Protein AF-A0A6N8XIK8-F1 (afdb_monomer)

Sequence (108 aa):
AGTVHRVSAFFPDPWPKKRHHKRRLVNEDFAAAATACLEVGGTLHLATDWDDYAAQMIDVLDAAPDLAGGVTRRAERPVTPFEAKGIAGGRRVVDLAYRRLAPGGGMP

Foldseek 3Di:
DADALEDEDEAFPQQPDPVCNVVGCQALVNLVVCLVNHPAFGKYKYKHLDPVSLVVNQVNNVPDPQKDWFFDPDDPDDCDPVNVVCVVVVGDMTMIMIGGHDPDPPDD

Solvent-accessible surface area (backbone atoms only — not comparable to full-atom values): 6295 Å² total; per-residue (Å²): 120,47,84,37,66,64,47,77,50,72,62,66,71,67,46,89,49,78,95,38,47,91,70,36,72,76,37,62,69,42,49,53,52,52,53,51,40,20,31,72,69,12,36,44,38,37,33,34,67,44,68,77,46,48,54,49,44,49,57,43,45,72,67,34,89,50,41,50,70,44,83,47,76,79,67,100,65,86,85,46,78,67,53,58,54,39,48,76,68,71,50,62,70,49,25,36,40,31,31,27,45,67,76,80,77,74,75,130

Mean predicted aligned error: 6.58 Å

Radius of gyration: 14.78 Å; Cα contacts (8 Å, |Δi|>4): 170; chains: 1; bounding box: 46×22×41 Å

Nearest PDB structures (foldseek):
  3dxy-assembly1_A  TM=8.625E-01  e=8.064E-10  Escherichia coli K-12
  3dxz-assembly1_A  TM=8.623E-01  e=2.159E-09  Escherichia coli K-12
  8cth-assembly1_A  TM=8.565E-01  e=6.532E-07  Homo sapiens
  8eg0-assembly1_A  TM=8.561E-01  e=6.975E-07  Homo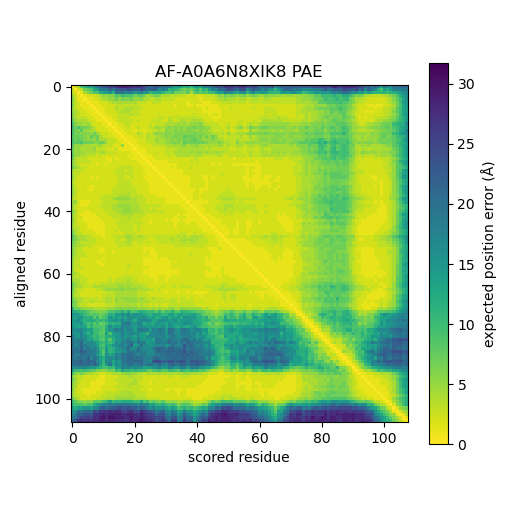 sapiens
  8d9l-assembly1_A  TM=8.457E-01  e=6.943E-06  Homo sapiens

pLDDT: mean 85.77, std 14.69, range [35.44, 97.75]

Secondary structure (DSSP, 8-state):
----SEEEEES-----SGGGGGG-S-SHHHHHHHHHHS-TT-EEEEEES-HHHHHHHHHHHHT-TTEEEEE-S--S-PPPHHHHHHHHTTPPPEEEEEEEPPP-----

Structure (mmCIF, N/CA/C/O backbone):
data_AF-A0A6N8XIK8-F1
#
_entry.id   AF-A0A6N8XIK8-F1
#
loop_
_atom_site.group_PDB
_atom_site.id
_atom_site.type_symbol
_atom_site.label_atom_id
_atom_site.label_alt_id
_atom_site.label_comp_id
_atom_site.label_asym_id
_atom_site.label_entity_id
_atom_site.label_seq_id
_atom_site.pdbx_PDB_ins_code
_atom_site.Cartn_x
_atom_site.Cartn_y
_atom_site.Cartn_z
_atom_site.occupancy
_atom_site.B_iso_or_equiv
_atom_site.auth_seq_id
_atom_site.auth_comp_id
_atom_site.auth_asym_id
_atom_site.auth_atom_id
_atom_site.pdbx_PDB_model_num
ATOM 1 N N . ALA A 1 1 ? -13.465 11.886 10.451 1.00 51.88 1 ALA A N 1
ATOM 2 C CA . ALA A 1 1 ? -14.069 12.227 9.150 1.00 51.88 1 ALA A CA 1
ATOM 3 C C . ALA A 1 1 ? -13.269 11.535 8.059 1.00 51.88 1 ALA A C 1
ATOM 5 O O . ALA A 1 1 ? -12.049 11.559 8.142 1.00 51.88 1 ALA A O 1
ATOM 6 N N . GLY A 1 2 ? -13.940 10.879 7.114 1.00 66.12 2 GLY A N 1
ATOM 7 C CA . GLY A 1 2 ? -13.340 10.451 5.855 1.00 66.12 2 GLY A CA 1
ATOM 8 C C . GLY A 1 2 ? -13.692 11.470 4.779 1.00 66.12 2 GLY A C 1
ATOM 9 O O . GLY A 1 2 ? -14.849 11.873 4.713 1.00 66.12 2 GLY A O 1
ATOM 10 N N . THR A 1 3 ? -12.707 11.923 4.010 1.00 85.56 3 THR A N 1
ATOM 11 C CA . THR A 1 3 ? -12.866 13.047 3.065 1.00 85.56 3 THR A CA 1
ATOM 12 C C . THR A 1 3 ? -12.509 12.646 1.634 1.00 85.56 3 THR A C 1
ATOM 14 O O . THR A 1 3 ? -12.771 13.397 0.699 1.00 85.56 3 THR A O 1
ATOM 17 N N . VAL A 1 4 ? -11.899 11.472 1.442 1.00 93.06 4 VAL A N 1
ATOM 18 C CA . VAL A 1 4 ? -11.456 10.999 0.128 1.00 93.06 4 VAL A CA 1
ATOM 19 C C . VAL A 1 4 ? -11.975 9.595 -0.152 1.00 93.06 4 VAL A C 1
ATOM 21 O O . VAL A 1 4 ? -11.858 8.717 0.692 1.00 93.06 4 VAL A O 1
ATOM 24 N N . HIS A 1 5 ? -12.469 9.368 -1.371 1.00 93.44 5 HIS A N 1
ATOM 25 C CA . HIS A 1 5 ? -12.906 8.047 -1.843 1.00 93.44 5 HIS A CA 1
ATOM 26 C C . HIS A 1 5 ? -11.738 7.090 -2.119 1.00 93.44 5 HIS A C 1
ATOM 28 O O . HIS A 1 5 ? -11.901 5.868 -2.120 1.00 93.44 5 HIS A O 1
ATOM 34 N N . ARG A 1 6 ? -10.556 7.636 -2.435 1.00 93.56 6 ARG A N 1
ATOM 35 C CA . ARG A 1 6 ? -9.395 6.843 -2.837 1.00 93.56 6 ARG A CA 1
ATOM 36 C C . ARG A 1 6 ? -8.082 7.497 -2.435 1.00 93.56 6 ARG A C 1
ATOM 38 O O . ARG A 1 6 ? -7.873 8.681 -2.682 1.00 93.56 6 ARG A O 1
ATOM 45 N N . VAL A 1 7 ? -7.177 6.680 -1.908 1.00 94.62 7 VAL A N 1
ATOM 46 C CA . VAL A 1 7 ? -5.761 7.000 -1.700 1.00 94.62 7 VAL A CA 1
ATOM 47 C C . VAL A 1 7 ? -4.944 6.085 -2.605 1.00 94.62 7 VAL A C 1
ATOM 49 O O . VAL A 1 7 ? -5.264 4.907 -2.761 1.00 94.62 7 VAL A O 1
ATOM 52 N N . SER A 1 8 ? -3.914 6.611 -3.264 1.00 93.56 8 SER A N 1
ATOM 53 C CA . SER A 1 8 ? -3.059 5.817 -4.151 1.00 93.56 8 SER A CA 1
ATOM 54 C C . SER A 1 8 ? -1.589 6.152 -3.943 1.00 93.56 8 SER A C 1
ATOM 56 O O . SER A 1 8 ? -1.224 7.323 -3.995 1.00 93.56 8 SER A O 1
ATOM 58 N N . ALA A 1 9 ? -0.747 5.137 -3.735 1.00 92.69 9 ALA A N 1
ATOM 59 C CA . ALA A 1 9 ? 0.706 5.295 -3.714 1.00 92.69 9 ALA A CA 1
ATOM 60 C C . ALA A 1 9 ? 1.366 4.250 -4.622 1.00 92.69 9 ALA A C 1
ATOM 62 O O . ALA A 1 9 ? 1.378 3.055 -4.332 1.00 92.69 9 ALA A O 1
ATOM 63 N N . PHE A 1 10 ? 1.912 4.711 -5.744 1.00 91.50 10 PHE A N 1
ATOM 64 C CA . PHE A 1 10 ? 2.521 3.851 -6.754 1.00 91.50 10 PHE A CA 1
ATOM 65 C C . PHE A 1 10 ? 4.031 4.039 -6.772 1.00 91.50 10 PHE A C 1
ATOM 67 O O . PHE A 1 10 ? 4.516 5.165 -6.849 1.00 91.50 10 PHE A O 1
ATOM 74 N N . PHE A 1 11 ? 4.748 2.920 -6.717 1.00 90.12 11 PHE A N 1
ATOM 75 C CA . PHE A 1 11 ? 6.206 2.840 -6.716 1.00 90.12 11 PHE A CA 1
ATOM 76 C C . PHE A 1 11 ? 6.882 3.743 -5.666 1.00 90.12 11 PHE A C 1
ATOM 78 O O . PHE A 1 11 ? 7.809 4.479 -6.010 1.00 90.12 11 PHE A O 1
ATOM 85 N N . PRO A 1 12 ? 6.446 3.715 -4.385 1.00 90.62 12 PRO A N 1
ATOM 86 C CA . PRO A 1 12 ? 7.181 4.407 -3.334 1.00 90.62 12 PRO A CA 1
ATOM 87 C C . PRO A 1 12 ? 8.593 3.824 -3.214 1.00 90.62 12 PRO A C 1
ATOM 89 O O . PRO A 1 12 ? 8.787 2.624 -3.425 1.00 90.62 12 PRO A O 1
ATOM 92 N N . ASP A 1 13 ? 9.564 4.656 -2.829 1.00 89.69 13 ASP A N 1
ATOM 93 C CA . ASP A 1 13 ? 10.962 4.232 -2.712 1.00 89.69 13 ASP A CA 1
ATOM 94 C C . ASP A 1 13 ? 11.093 2.957 -1.851 1.00 89.69 13 ASP A C 1
ATOM 96 O O . ASP A 1 13 ? 10.698 2.957 -0.678 1.00 89.69 13 ASP A O 1
ATOM 100 N N . PRO A 1 14 ? 11.656 1.858 -2.395 1.00 86.44 14 PRO A N 1
ATOM 101 C CA . PRO A 1 14 ? 11.630 0.556 -1.726 1.00 86.44 14 PRO A CA 1
ATOM 102 C C . PRO A 1 14 ? 12.655 0.415 -0.602 1.00 86.44 14 PRO A C 1
ATOM 104 O O . PRO A 1 14 ? 12.548 -0.482 0.240 1.00 86.44 14 PRO A O 1
ATOM 107 N N . TRP A 1 15 ? 13.660 1.298 -0.582 1.00 91.75 15 TRP A N 1
ATOM 108 C CA . TRP A 1 15 ? 14.747 1.296 0.395 1.00 91.75 15 TRP A CA 1
ATOM 109 C C . TRP A 1 15 ? 15.345 -0.107 0.609 1.00 91.75 15 TRP A C 1
ATOM 111 O O . TRP A 1 15 ? 15.242 -0.662 1.699 1.00 91.75 15 TRP A O 1
ATOM 121 N N . PRO A 1 16 ? 16.023 -0.685 -0.398 1.00 86.25 16 PRO A N 1
ATOM 122 C CA . PRO A 1 16 ? 16.376 -2.112 -0.422 1.00 86.25 16 PRO A CA 1
ATOM 123 C C . PRO A 1 16 ? 17.381 -2.543 0.659 1.00 86.25 16 PRO A C 1
ATOM 125 O O . PRO A 1 16 ? 17.574 -3.725 0.921 1.00 86.25 16 PRO A O 1
ATOM 128 N N . LYS A 1 17 ? 18.070 -1.590 1.295 1.00 89.19 17 LYS A N 1
ATOM 129 C CA . LYS A 1 17 ? 19.018 -1.875 2.376 1.00 89.19 17 LYS A 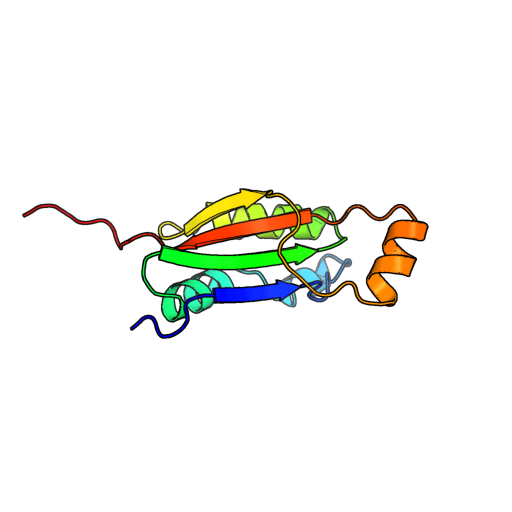CA 1
ATOM 130 C C . LYS A 1 17 ? 18.258 -1.908 3.700 1.00 89.19 17 LYS A C 1
ATOM 132 O O . LYS A 1 17 ? 17.694 -0.884 4.073 1.00 89.19 17 LYS A O 1
ATOM 137 N N . LYS A 1 18 ? 18.374 -3.001 4.470 1.00 86.75 18 LYS A N 1
ATOM 138 C CA . LYS A 1 18 ? 17.716 -3.193 5.787 1.00 86.75 18 LYS A CA 1
ATOM 139 C C . LYS A 1 18 ? 17.754 -1.962 6.701 1.00 86.75 18 LYS A C 1
ATOM 141 O O . LYS A 1 18 ? 16.735 -1.553 7.245 1.00 86.75 18 LYS A O 1
ATOM 146 N N . ARG A 1 19 ? 18.912 -1.300 6.806 1.00 91.44 19 ARG A N 1
ATOM 147 C CA . ARG A 1 19 ? 19.0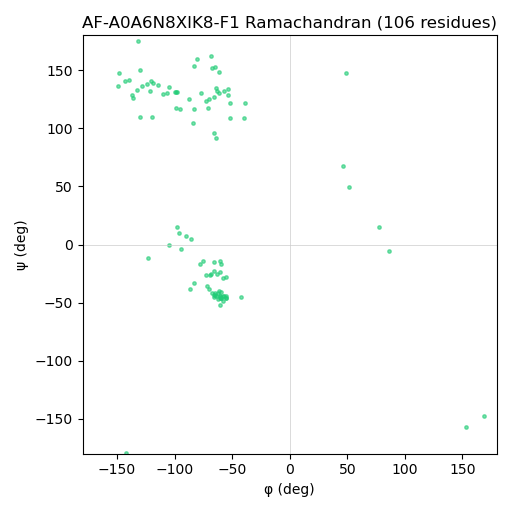90 -0.075 7.615 1.00 91.44 19 ARG A CA 1
ATOM 148 C C . ARG A 1 19 ? 18.192 1.110 7.214 1.00 91.44 19 ARG A C 1
ATOM 150 O O . ARG A 1 19 ? 18.082 2.066 7.970 1.00 91.44 19 ARG A O 1
ATOM 157 N N . HIS A 1 20 ? 17.603 1.088 6.021 1.00 93.12 20 HIS A N 1
ATOM 158 C CA . HIS A 1 20 ? 16.735 2.136 5.491 1.00 93.12 20 HIS A CA 1
ATOM 159 C C . HIS A 1 20 ? 15.251 1.750 5.515 1.00 93.12 20 HIS A C 1
ATOM 161 O O . HIS A 1 20 ? 14.436 2.582 5.139 1.00 93.12 20 HIS A O 1
ATOM 167 N N . HIS A 1 21 ? 14.869 0.552 5.977 1.00 91.00 21 HIS A N 1
ATOM 168 C CA . HIS A 1 21 ? 13.460 0.128 5.972 1.00 91.00 21 HIS A CA 1
ATOM 169 C C . HIS A 1 21 ? 12.553 1.079 6.769 1.00 91.00 21 HIS A C 1
ATOM 171 O O . HIS A 1 21 ? 11.413 1.291 6.382 1.00 91.00 21 HIS A O 1
ATOM 177 N N . LYS A 1 22 ? 13.084 1.756 7.797 1.00 90.31 22 LYS A N 1
ATOM 178 C CA . LYS A 1 22 ? 12.373 2.808 8.552 1.00 90.31 22 LYS A CA 1
ATOM 179 C C . LYS A 1 22 ? 11.945 4.021 7.708 1.00 90.31 22 LYS A C 1
ATOM 181 O O . LYS A 1 22 ? 11.181 4.844 8.187 1.00 90.31 22 LYS A O 1
ATOM 186 N N . ARG A 1 23 ? 12.471 4.168 6.487 1.00 93.94 23 ARG A N 1
ATOM 187 C CA . ARG A 1 23 ? 12.130 5.241 5.536 1.00 93.94 23 ARG A CA 1
ATOM 188 C C . ARG A 1 23 ? 11.038 4.833 4.546 1.00 93.94 23 ARG A C 1
ATOM 190 O O . ARG A 1 23 ? 10.658 5.644 3.705 1.00 93.94 23 ARG A O 1
ATOM 197 N N . ARG A 1 24 ? 10.589 3.574 4.586 1.00 95.75 24 ARG A N 1
ATOM 198 C CA . ARG A 1 24 ? 9.489 3.094 3.748 1.00 95.75 24 ARG A CA 1
ATOM 199 C C . ARG A 1 24 ? 8.222 3.858 4.116 1.00 95.75 24 ARG A C 1
ATOM 201 O O . ARG A 1 24 ? 7.909 3.999 5.293 1.00 95.75 24 ARG A O 1
ATOM 208 N N . LEU A 1 25 ? 7.528 4.339 3.088 1.00 95.94 25 LEU A N 1
ATOM 209 C CA . LEU A 1 25 ? 6.265 5.056 3.226 1.00 95.94 25 LEU A CA 1
ATOM 210 C C . LEU A 1 25 ? 5.207 4.189 3.913 1.00 95.94 25 LEU A C 1
ATOM 212 O O . LEU A 1 25 ? 4.520 4.673 4.800 1.00 95.94 25 LEU A O 1
ATOM 216 N N . VAL A 1 26 ? 5.075 2.924 3.498 1.00 96.50 26 VAL A N 1
ATOM 217 C CA . VAL A 1 26 ? 4.052 2.022 4.037 1.00 96.50 26 VAL A CA 1
ATOM 218 C C . VAL A 1 26 ? 4.558 1.392 5.331 1.00 96.50 26 VAL A C 1
ATOM 220 O O . VAL A 1 26 ? 5.415 0.505 5.320 1.00 96.50 26 VAL A O 1
ATOM 223 N N . ASN A 1 27 ? 4.022 1.888 6.439 1.00 95.75 27 ASN A N 1
ATOM 224 C CA . ASN A 1 27 ? 4.209 1.422 7.807 1.00 95.75 27 ASN A CA 1
ATOM 225 C C . ASN A 1 27 ? 2.873 1.549 8.572 1.00 95.75 27 ASN A C 1
ATOM 227 O O . ASN A 1 27 ? 1.867 1.974 8.001 1.00 95.75 27 ASN A O 1
ATOM 231 N N . GLU A 1 28 ? 2.863 1.174 9.849 1.00 95.81 28 GLU A N 1
ATOM 232 C CA . GLU A 1 28 ? 1.666 1.207 10.702 1.00 95.81 28 GLU A CA 1
ATOM 233 C C . GLU A 1 28 ? 1.040 2.612 10.783 1.00 95.81 28 GLU A C 1
ATOM 235 O O . GLU A 1 28 ? -0.168 2.763 10.590 1.00 95.81 28 GLU A O 1
ATOM 240 N N . ASP A 1 29 ? 1.861 3.654 10.958 1.00 95.75 29 ASP A N 1
ATOM 241 C CA . ASP A 1 29 ? 1.399 5.048 11.015 1.00 95.75 29 ASP A CA 1
ATOM 242 C C . ASP A 1 29 ? 0.734 5.483 9.701 1.00 95.75 29 ASP A C 1
ATOM 244 O O . ASP A 1 29 ? -0.311 6.139 9.701 1.00 95.75 29 ASP A O 1
ATOM 248 N N . PHE A 1 30 ? 1.312 5.095 8.561 1.00 96.31 30 PHE A N 1
ATOM 249 C CA . PHE A 1 30 ? 0.738 5.346 7.244 1.00 96.31 30 PHE A CA 1
ATOM 250 C C . PHE A 1 30 ? -0.588 4.612 7.064 1.00 96.31 30 PHE A C 1
ATOM 252 O O . PHE A 1 30 ? -1.538 5.213 6.566 1.00 96.31 30 PHE A O 1
ATOM 259 N N . ALA A 1 31 ? -0.680 3.343 7.470 1.00 95.75 31 ALA A N 1
ATOM 260 C CA . ALA A 1 31 ? -1.921 2.578 7.379 1.00 95.75 31 ALA A CA 1
ATOM 261 C C . ALA A 1 31 ? -3.035 3.231 8.212 1.00 95.75 31 ALA A C 1
ATOM 263 O O . ALA A 1 31 ? -4.147 3.421 7.711 1.00 95.75 31 ALA A O 1
ATOM 264 N N . ALA A 1 32 ? -2.725 3.667 9.436 1.00 94.88 32 ALA A N 1
ATOM 265 C CA . ALA A 1 32 ? -3.659 4.390 10.295 1.00 94.88 32 ALA A CA 1
ATOM 266 C C . ALA A 1 32 ? -4.090 5.734 9.679 1.00 94.88 32 ALA A C 1
ATOM 268 O O . ALA A 1 32 ? -5.284 6.032 9.607 1.00 94.88 32 ALA A O 1
ATOM 269 N N . ALA A 1 33 ? -3.140 6.526 9.172 1.00 95.12 33 ALA A N 1
ATOM 270 C CA . ALA A 1 33 ? -3.422 7.821 8.553 1.00 95.12 33 ALA A CA 1
ATOM 271 C C . ALA A 1 33 ? -4.240 7.686 7.258 1.00 95.12 33 ALA A C 1
ATOM 273 O O . ALA A 1 33 ? -5.229 8.399 7.068 1.00 95.12 33 ALA A O 1
ATOM 274 N N . ALA A 1 34 ? -3.868 6.750 6.381 1.00 94.94 34 ALA A N 1
ATOM 275 C CA . ALA A 1 34 ? -4.593 6.467 5.148 1.00 94.94 34 ALA A CA 1
ATOM 276 C C . ALA A 1 34 ? -6.030 6.035 5.456 1.00 94.94 34 ALA A C 1
ATOM 278 O O . ALA A 1 34 ? -6.966 6.586 4.880 1.00 94.94 34 ALA A O 1
ATOM 279 N N . THR A 1 35 ? -6.208 5.128 6.420 1.00 93.88 35 THR A N 1
ATOM 280 C CA . THR A 1 35 ? -7.528 4.680 6.882 1.00 93.88 35 THR A CA 1
ATOM 281 C C . THR A 1 35 ? -8.342 5.842 7.438 1.00 93.88 35 THR A C 1
ATOM 283 O O . THR A 1 35 ? -9.496 6.017 7.053 1.00 93.88 35 THR A O 1
ATOM 286 N N . ALA A 1 36 ? -7.760 6.696 8.284 1.00 93.12 36 ALA A N 1
ATOM 287 C CA . ALA A 1 36 ? -8.462 7.838 8.865 1.00 93.12 36 ALA A CA 1
ATOM 288 C C . ALA A 1 36 ? -9.027 8.776 7.785 1.00 93.12 36 ALA A C 1
ATOM 290 O O . ALA A 1 36 ? -10.209 9.132 7.844 1.00 93.12 36 ALA A O 1
ATOM 291 N N . CYS A 1 37 ? -8.229 9.081 6.759 1.00 93.62 37 CYS A N 1
ATOM 292 C CA . CYS A 1 37 ? -8.625 9.913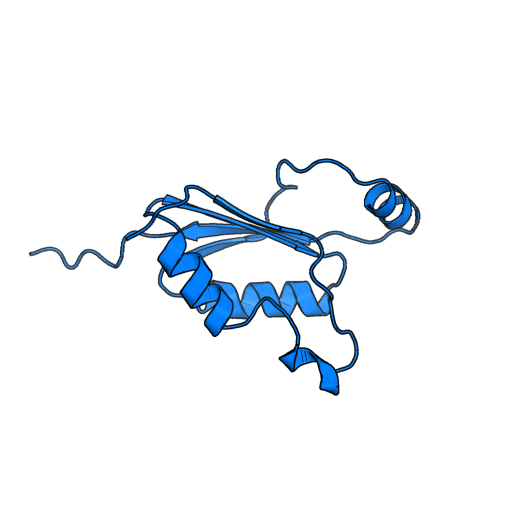 5.621 1.00 93.62 37 CYS A CA 1
ATOM 293 C C . CYS A 1 37 ? -9.762 9.307 4.778 1.00 93.62 37 CYS A C 1
ATOM 295 O O . CYS A 1 37 ? -10.500 10.046 4.124 1.00 93.62 37 CYS A O 1
ATOM 297 N N . LEU A 1 38 ? -9.920 7.981 4.790 1.00 95.31 38 LEU A N 1
ATOM 298 C CA . LEU A 1 38 ? -10.450 7.244 3.644 1.00 95.31 38 LEU A CA 1
ATOM 299 C C . LEU A 1 38 ? -11.958 7.086 3.446 1.00 95.31 38 LEU A C 1
ATOM 301 O O . LEU A 1 38 ? -12.274 6.358 2.550 1.00 95.31 38 LEU A O 1
ATOM 305 N N . GLU A 1 39 ? -12.897 7.641 4.197 1.00 95.12 39 GLU A N 1
ATOM 306 C CA . GLU A 1 39 ? -14.338 7.252 4.142 1.00 95.12 39 GLU A CA 1
ATOM 307 C C . GLU A 1 39 ? -14.659 5.735 4.221 1.00 95.12 39 GLU A C 1
ATOM 309 O O . GLU A 1 39 ? -13.933 4.845 3.785 1.00 95.12 39 GLU A O 1
ATOM 314 N N . VAL A 1 40 ? -15.794 5.385 4.819 1.00 94.94 40 VAL A N 1
ATOM 315 C CA . VAL A 1 40 ? -16.199 3.972 4.844 1.00 94.94 40 VAL A CA 1
ATOM 316 C C . VAL A 1 40 ? -16.498 3.513 3.416 1.00 94.94 40 VAL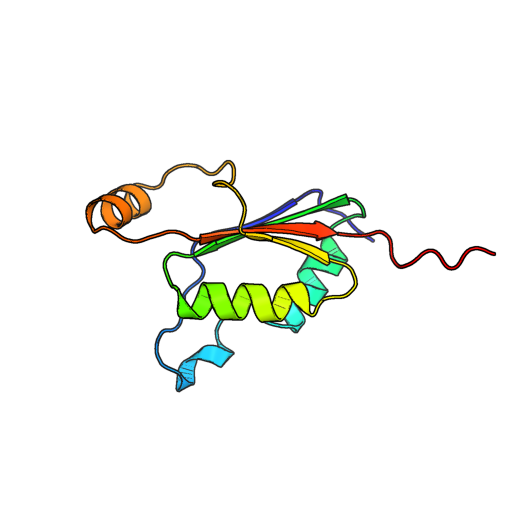 A C 1
ATOM 318 O O . VAL A 1 40 ? -17.278 4.144 2.713 1.00 94.94 40 VAL A O 1
ATOM 321 N N . GLY A 1 41 ? -15.877 2.413 2.988 1.00 94.88 41 GLY A N 1
ATOM 322 C CA . GLY A 1 41 ? -15.971 1.902 1.622 1.00 94.88 41 GLY A CA 1
ATOM 323 C C . GLY A 1 41 ? -14.971 2.510 0.632 1.00 94.88 41 GLY A C 1
ATOM 324 O O . GLY A 1 41 ? -14.889 2.007 -0.496 1.00 94.88 41 GLY A O 1
ATOM 325 N N . GLY A 1 42 ? -14.190 3.519 1.031 1.00 95.44 42 GLY A N 1
ATOM 326 C CA . GLY A 1 42 ? -13.107 4.070 0.219 1.00 95.44 42 GLY A CA 1
ATOM 327 C C . GLY A 1 42 ? -11.947 3.087 0.044 1.00 95.44 42 GLY A C 1
ATOM 328 O O . GLY A 1 42 ? -11.839 2.091 0.764 1.00 95.44 42 GLY A O 1
ATOM 329 N N . THR A 1 43 ? -11.091 3.334 -0.951 1.00 95.62 43 THR A N 1
ATOM 330 C CA . THR A 1 43 ? -10.061 2.367 -1.378 1.00 95.62 43 THR A CA 1
ATOM 331 C C . THR A 1 43 ? -8.635 2.913 -1.282 1.00 95.62 43 THR A C 1
ATOM 333 O O . THR A 1 43 ? -8.327 3.988 -1.793 1.00 95.62 43 THR A O 1
ATOM 336 N N . LEU A 1 44 ? -7.734 2.137 -0.689 1.00 96.06 44 LEU A N 1
ATOM 337 C CA . LEU A 1 44 ? -6.288 2.316 -0.727 1.00 96.06 44 LEU A CA 1
ATOM 338 C C . LEU A 1 44 ? -5.701 1.448 -1.844 1.00 96.06 44 LEU A C 1
ATOM 340 O O . LEU A 1 44 ? -5.786 0.225 -1.779 1.00 96.06 44 LEU A O 1
ATOM 344 N N . HIS A 1 45 ? -5.093 2.068 -2.853 1.00 95.69 45 HIS A N 1
ATOM 345 C CA . HIS A 1 45 ? -4.355 1.377 -3.914 1.00 95.69 45 HIS A CA 1
ATOM 346 C C . HIS A 1 45 ? -2.853 1.571 -3.743 1.00 95.69 45 HIS A C 1
ATOM 348 O O . HIS A 1 45 ? -2.374 2.699 -3.622 1.00 95.69 45 HIS A O 1
ATOM 354 N N . LEU A 1 46 ? -2.096 0.483 -3.798 1.00 95.19 46 LEU A N 1
ATOM 355 C CA . LEU A 1 46 ? -0.640 0.523 -3.749 1.00 95.19 46 LEU A CA 1
ATOM 356 C C . LEU A 1 46 ? -0.063 -0.299 -4.895 1.00 95.19 46 LEU A C 1
ATOM 358 O O . LEU A 1 46 ? -0.671 -1.272 -5.332 1.00 95.19 46 LEU A O 1
ATOM 362 N N . ALA A 1 47 ? 1.110 0.089 -5.380 1.00 93.06 47 ALA A N 1
ATOM 363 C CA . ALA A 1 47 ? 1.857 -0.722 -6.335 1.00 93.06 47 ALA A CA 1
ATOM 364 C C . ALA A 1 47 ? 3.356 -0.629 -6.061 1.00 93.06 47 ALA A C 1
ATOM 366 O O . ALA A 1 47 ? 3.862 0.455 -5.762 1.00 93.06 47 ALA A O 1
ATOM 367 N N . THR A 1 48 ? 4.079 -1.738 -6.190 1.00 92.19 48 THR A N 1
ATOM 368 C CA . THR A 1 48 ? 5.543 -1.769 -6.056 1.00 92.19 48 THR A CA 1
ATOM 369 C C . THR A 1 48 ? 6.162 -2.847 -6.944 1.00 92.19 48 THR A C 1
ATOM 371 O O . THR A 1 48 ? 5.546 -3.880 -7.187 1.00 92.19 48 THR A O 1
ATOM 374 N N . ASP A 1 49 ? 7.374 -2.605 -7.444 1.00 88.94 49 ASP A N 1
ATOM 375 C CA . ASP A 1 49 ? 8.184 -3.565 -8.208 1.00 88.94 49 ASP A CA 1
ATOM 376 C C . ASP A 1 49 ? 9.246 -4.273 -7.339 1.00 88.94 49 ASP A C 1
ATOM 378 O O . ASP A 1 49 ? 10.186 -4.869 -7.867 1.00 88.94 49 ASP A O 1
ATOM 382 N N . TRP A 1 50 ? 9.117 -4.194 -6.006 1.00 90.31 50 TRP A N 1
ATOM 383 C CA . TRP A 1 50 ? 10.056 -4.780 -5.047 1.00 90.31 50 TRP A CA 1
ATOM 384 C C . TRP A 1 50 ? 9.379 -5.817 -4.142 1.00 90.31 50 TRP A C 1
ATOM 386 O O . TRP A 1 50 ? 8.627 -5.454 -3.235 1.00 90.31 50 TRP A O 1
ATOM 396 N N . ASP A 1 51 ? 9.704 -7.098 -4.338 1.00 90.81 51 ASP A N 1
ATOM 397 C CA . ASP A 1 51 ? 9.058 -8.233 -3.655 1.00 90.81 51 ASP A CA 1
ATOM 398 C C . ASP A 1 51 ? 9.109 -8.109 -2.110 1.00 90.81 51 ASP A C 1
ATOM 400 O O . ASP A 1 51 ? 8.074 -8.210 -1.454 1.00 90.81 51 ASP A O 1
ATOM 404 N N . ASP A 1 52 ? 10.261 -7.765 -1.509 1.00 92.56 52 ASP A N 1
ATOM 405 C CA . ASP A 1 52 ? 10.363 -7.600 -0.039 1.00 92.56 52 ASP A CA 1
ATOM 406 C C . ASP A 1 52 ? 9.541 -6.421 0.506 1.00 92.56 52 ASP A C 1
ATOM 408 O O . ASP A 1 52 ? 9.263 -6.337 1.704 1.00 92.56 52 ASP A O 1
ATOM 412 N N . TYR A 1 53 ? 9.241 -5.436 -0.341 1.00 94.81 53 TYR A N 1
ATOM 413 C CA . TYR A 1 53 ? 8.452 -4.284 0.066 1.00 94.81 53 TYR A CA 1
ATOM 414 C C . TYR A 1 53 ? 6.974 -4.611 -0.089 1.00 94.81 53 TYR A C 1
ATOM 416 O O . TYR A 1 53 ? 6.209 -4.287 0.809 1.00 94.81 53 TYR A O 1
ATOM 424 N N . ALA A 1 54 ? 6.596 -5.334 -1.146 1.00 94.62 54 ALA A N 1
ATOM 425 C CA . ALA A 1 54 ? 5.257 -5.890 -1.294 1.00 94.62 54 ALA A CA 1
ATOM 426 C C . ALA A 1 54 ? 4.876 -6.763 -0.090 1.00 94.62 54 ALA A C 1
ATOM 428 O O . ALA A 1 54 ? 3.805 -6.565 0.474 1.00 94.62 54 ALA A O 1
ATOM 429 N N . ALA A 1 55 ? 5.773 -7.652 0.355 1.00 95.56 55 ALA A N 1
ATOM 430 C CA . ALA A 1 55 ? 5.557 -8.466 1.552 1.00 95.56 55 ALA A CA 1
ATOM 431 C C . ALA A 1 55 ? 5.311 -7.600 2.801 1.00 95.56 55 ALA A C 1
ATOM 433 O O . ALA A 1 55 ? 4.303 -7.774 3.474 1.00 95.56 55 ALA A O 1
ATOM 434 N N . GLN A 1 56 ? 6.155 -6.588 3.048 1.00 96.44 56 GLN A N 1
ATOM 435 C CA . GLN A 1 56 ? 5.942 -5.662 4.169 1.00 96.44 56 GLN A CA 1
ATOM 436 C C . GLN A 1 56 ? 4.621 -4.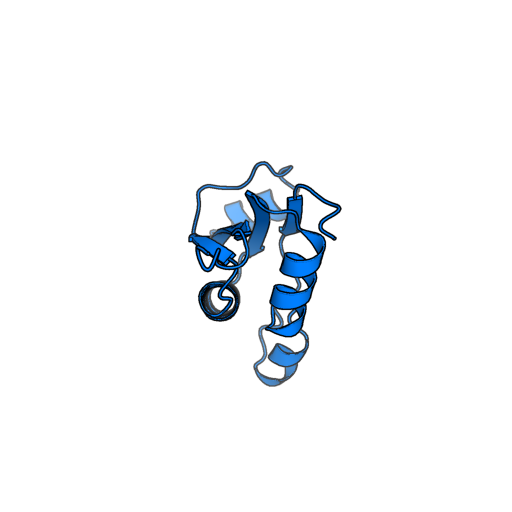886 4.044 1.00 96.44 56 GLN A C 1
ATOM 438 O O . GLN A 1 56 ? 3.960 -4.645 5.049 1.00 96.44 56 GLN A O 1
ATOM 443 N N . MET A 1 57 ? 4.249 -4.442 2.838 1.00 97.25 57 MET A N 1
ATOM 444 C CA . MET A 1 57 ? 2.979 -3.745 2.627 1.00 97.25 57 MET A CA 1
ATOM 445 C C . MET A 1 57 ? 1.801 -4.643 3.011 1.00 97.25 57 MET A C 1
ATOM 447 O O . MET A 1 57 ? 0.902 -4.166 3.690 1.00 97.25 57 MET A O 1
ATOM 451 N N . ILE A 1 58 ? 1.825 -5.920 2.613 1.00 97.75 58 ILE A N 1
ATOM 452 C CA . ILE A 1 58 ? 0.799 -6.904 2.983 1.00 97.75 58 ILE A CA 1
ATOM 453 C C . ILE A 1 58 ? 0.753 -7.063 4.505 1.00 97.75 58 ILE A C 1
ATOM 455 O O . ILE A 1 58 ? -0.302 -6.844 5.087 1.00 97.75 58 ILE A O 1
ATOM 459 N N . ASP A 1 59 ? 1.892 -7.323 5.155 1.00 97.75 59 ASP A N 1
ATOM 460 C CA . ASP A 1 59 ? 1.954 -7.516 6.613 1.00 97.75 59 ASP A CA 1
ATOM 461 C C . ASP A 1 59 ? 1.367 -6.321 7.386 1.00 97.75 59 ASP A C 1
ATOM 463 O O . ASP A 1 59 ? 0.601 -6.488 8.333 1.00 97.75 59 ASP A O 1
ATOM 467 N N . VAL A 1 60 ? 1.709 -5.098 6.970 1.00 97.50 60 VAL A N 1
ATOM 468 C CA . VAL A 1 60 ? 1.235 -3.861 7.608 1.00 97.50 60 VAL A CA 1
ATOM 469 C C . VAL A 1 60 ? -0.268 -3.659 7.411 1.00 97.50 60 VAL A C 1
ATOM 471 O O . VAL A 1 60 ? -0.951 -3.208 8.329 1.00 97.50 60 VAL A O 1
ATOM 474 N N . LEU A 1 61 ? -0.786 -3.934 6.214 1.00 97.25 61 LEU A N 1
ATOM 475 C CA . LEU A 1 61 ? -2.178 -3.642 5.866 1.00 97.25 61 LEU A CA 1
ATOM 476 C C . LEU A 1 61 ? -3.135 -4.737 6.334 1.00 97.25 61 LEU A C 1
ATOM 478 O O . LEU A 1 61 ? -4.246 -4.412 6.740 1.00 97.25 61 LEU A O 1
ATOM 482 N N . ASP A 1 62 ? -2.700 -5.996 6.343 1.00 97.12 62 ASP A N 1
ATOM 483 C CA . ASP A 1 62 ? -3.461 -7.118 6.902 1.00 97.12 62 ASP A CA 1
ATOM 484 C C . ASP A 1 62 ? -3.561 -7.027 8.433 1.00 97.12 62 ASP A C 1
ATOM 486 O O . ASP A 1 62 ? -4.527 -7.507 9.024 1.00 97.12 62 ASP A O 1
ATOM 490 N N . ALA A 1 63 ? -2.597 -6.372 9.090 1.00 96.62 63 ALA A N 1
ATOM 491 C CA . ALA A 1 63 ? -2.658 -6.082 10.520 1.00 96.62 63 ALA A CA 1
ATOM 492 C C . ALA A 1 63 ? -3.618 -4.928 10.876 1.00 96.62 63 ALA A C 1
ATOM 494 O O . ALA A 1 63 ? -3.944 -4.746 12.052 1.00 96.62 63 ALA A O 1
ATOM 495 N N . ALA A 1 64 ? -4.072 -4.133 9.899 1.00 94.62 64 ALA A N 1
ATOM 496 C CA . ALA A 1 64 ? -4.968 -3.008 10.143 1.00 94.62 64 ALA A CA 1
ATOM 497 C C . ALA A 1 64 ? -6.436 -3.485 10.233 1.00 94.62 64 ALA A C 1
ATOM 499 O O . ALA A 1 64 ? -6.993 -3.934 9.233 1.00 94.62 64 ALA A O 1
ATOM 500 N N . PRO A 1 65 ? -7.117 -3.336 11.388 1.00 92.88 65 PRO A N 1
ATOM 501 C CA . PRO A 1 65 ? -8.433 -3.947 11.619 1.00 92.88 65 PRO A CA 1
ATOM 502 C C . PRO A 1 65 ? -9.560 -3.351 10.763 1.00 92.88 65 PRO A C 1
ATOM 504 O O . PRO A 1 65 ? -10.558 -4.015 10.495 1.00 92.88 65 PRO A O 1
ATOM 507 N N . ASP A 1 66 ? -9.400 -2.102 10.328 1.00 94.19 66 ASP A N 1
ATOM 508 C CA . ASP A 1 66 ? -10.394 -1.364 9.545 1.00 94.19 66 ASP A CA 1
ATOM 509 C C . ASP A 1 66 ? -10.125 -1.430 8.032 1.00 94.19 66 ASP A C 1
ATOM 511 O O . ASP A 1 66 ? -10.751 -0.700 7.258 1.00 94.19 66 ASP A O 1
ATOM 515 N N . LEU A 1 67 ? -9.192 -2.274 7.588 1.00 95.12 67 LEU A N 1
ATOM 516 C CA . LEU A 1 67 ? -8.894 -2.501 6.179 1.00 95.12 67 LEU A CA 1
ATOM 517 C C . LEU A 1 67 ? -9.159 -3.963 5.813 1.00 95.12 67 LEU A C 1
ATOM 519 O O . LEU A 1 67 ? -8.815 -4.880 6.546 1.00 95.12 67 LEU A O 1
ATOM 523 N N . ALA A 1 68 ? -9.747 -4.185 4.640 1.00 96.25 68 ALA A N 1
ATOM 524 C CA . ALA A 1 68 ? -9.870 -5.515 4.049 1.00 96.25 68 ALA A CA 1
ATOM 525 C C . ALA A 1 68 ? -9.446 -5.477 2.587 1.00 96.25 68 ALA A C 1
ATOM 527 O O . ALA A 1 68 ? -9.878 -4.600 1.834 1.00 96.25 68 ALA A O 1
ATOM 528 N N . GLY A 1 69 ? -8.618 -6.425 2.163 1.00 95.75 69 GLY A N 1
ATOM 529 C CA . GLY A 1 69 ? -8.081 -6.413 0.812 1.00 95.75 69 GLY A CA 1
ATOM 530 C C . GLY A 1 69 ? -6.954 -7.402 0.601 1.00 95.75 69 GLY A C 1
ATOM 531 O O . GLY A 1 69 ? -6.955 -8.484 1.179 1.00 95.75 69 GLY A O 1
ATOM 532 N N . GLY A 1 70 ? -6.025 -7.024 -0.272 1.00 95.88 70 GLY A N 1
ATOM 533 C CA . GLY A 1 70 ? -4.831 -7.801 -0.569 1.00 95.88 70 GLY A CA 1
ATOM 534 C C . GLY A 1 70 ? -4.302 -7.541 -1.973 1.00 95.88 70 GLY A C 1
ATOM 535 O O . GLY A 1 70 ? -4.575 -6.505 -2.591 1.00 95.88 70 GLY A O 1
ATOM 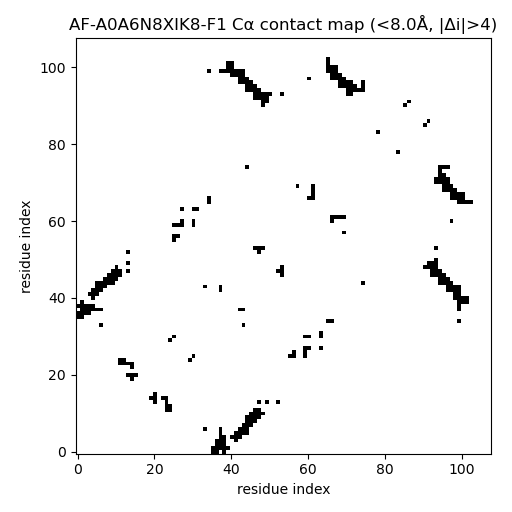536 N N . VAL A 1 71 ? -3.546 -8.512 -2.485 1.00 94.69 71 VAL A N 1
ATOM 537 C CA . VAL A 1 71 ? -3.060 -8.517 -3.871 1.00 94.69 71 VAL A CA 1
ATOM 538 C C . VAL A 1 71 ? -4.242 -8.542 -4.830 1.00 94.69 71 VAL A C 1
ATOM 540 O O . VAL A 1 71 ? -5.155 -9.356 -4.707 1.00 94.69 71 VAL A O 1
ATOM 543 N N . THR A 1 72 ? -4.214 -7.644 -5.807 1.00 91.94 72 THR A N 1
ATOM 544 C CA . THR A 1 72 ? -5.289 -7.469 -6.778 1.00 91.94 72 THR A CA 1
ATOM 545 C C . THR A 1 72 ? -4.749 -7.413 -8.204 1.00 91.94 72 THR A C 1
ATOM 547 O O . THR A 1 72 ? -3.543 -7.411 -8.455 1.00 91.94 72 THR A O 1
ATOM 550 N N . ARG A 1 73 ? -5.664 -7.363 -9.173 1.00 81.75 73 ARG A N 1
ATOM 551 C CA . ARG A 1 73 ? -5.314 -7.020 -10.552 1.00 81.75 73 ARG A CA 1
ATOM 552 C C . ARG A 1 73 ? -4.872 -5.561 -10.622 1.00 81.75 73 ARG A C 1
ATOM 554 O O . ARG A 1 73 ? -5.342 -4.734 -9.847 1.00 81.75 73 ARG A O 1
ATOM 561 N N . ARG A 1 74 ? -4.009 -5.259 -11.598 1.00 77.44 74 ARG A N 1
ATOM 562 C CA . ARG A 1 74 ? -3.455 -3.923 -11.853 1.00 77.44 74 ARG A CA 1
ATOM 563 C C . ARG A 1 74 ? -4.499 -2.825 -11.643 1.00 77.44 74 ARG A C 1
ATOM 565 O O . ARG A 1 74 ? -5.526 -2.815 -12.323 1.00 77.44 74 ARG A O 1
ATOM 572 N N . ALA A 1 75 ? -4.201 -1.891 -10.743 1.00 69.44 75 ALA A N 1
ATOM 573 C CA . ALA A 1 75 ? -5.057 -0.736 -10.528 1.00 69.44 75 ALA A CA 1
ATOM 574 C C . ALA A 1 75 ? -5.098 0.148 -11.787 1.00 69.44 75 ALA A C 1
ATOM 576 O O . ALA A 1 75 ? -4.151 0.194 -12.577 1.00 69.44 75 ALA A O 1
ATOM 577 N N . GLU A 1 76 ? -6.192 0.882 -11.977 1.00 69.19 76 GLU A N 1
ATOM 578 C CA . GLU A 1 76 ? -6.316 1.851 -13.065 1.00 69.19 76 GLU A CA 1
ATOM 579 C C . GLU A 1 76 ? -5.314 2.997 -12.837 1.00 69.19 76 GLU A C 1
ATOM 581 O O . GLU A 1 76 ? -5.537 3.906 -12.037 1.00 69.19 76 GLU A O 1
ATOM 586 N N . ARG A 1 77 ? -4.145 2.901 -13.480 1.00 71.12 77 ARG A N 1
ATOM 587 C CA . ARG A 1 77 ? -3.057 3.881 -13.377 1.00 71.12 77 ARG A CA 1
ATOM 588 C C . ARG A 1 77 ? -2.404 4.134 -14.740 1.00 71.12 77 ARG A C 1
ATOM 590 O O . ARG A 1 77 ? -2.244 3.172 -15.507 1.00 71.12 77 ARG A O 1
ATOM 597 N N . PRO A 1 78 ? -2.018 5.385 -15.064 1.00 69.75 78 PRO A N 1
ATOM 598 C CA . PRO A 1 78 ? -1.287 5.688 -16.291 1.00 69.75 78 PRO A CA 1
ATOM 599 C C . PRO A 1 78 ? 0.007 4.876 -16.344 1.00 69.75 78 PRO A C 1
ATOM 601 O O . PRO A 1 78 ? 0.740 4.821 -15.357 1.00 69.75 78 PRO A O 1
ATOM 604 N N . VAL A 1 79 ? 0.283 4.233 -17.479 1.00 67.25 79 VAL A N 1
ATOM 605 C CA . VAL A 1 79 ? 1.576 3.571 -17.689 1.00 67.25 79 VAL A CA 1
ATOM 606 C C . VAL A 1 79 ? 2.618 4.663 -17.855 1.00 67.25 79 VAL A C 1
ATOM 608 O O . VAL A 1 79 ? 2.543 5.468 -18.783 1.00 67.25 79 VAL A O 1
ATOM 611 N N . THR A 1 80 ? 3.590 4.709 -16.951 1.00 66.62 80 THR A N 1
ATOM 612 C CA . THR A 1 80 ? 4.708 5.641 -17.110 1.00 66.62 80 THR A CA 1
ATOM 613 C C . THR A 1 80 ? 5.763 5.038 -18.047 1.00 66.62 80 THR A C 1
ATOM 615 O O . THR A 1 80 ? 5.916 3.814 -18.101 1.00 66.62 80 THR A O 1
ATOM 618 N N . PRO A 1 81 ? 6.565 5.858 -18.750 1.00 65.25 81 PRO A N 1
ATOM 619 C CA . PRO A 1 81 ? 7.699 5.358 -19.535 1.00 65.25 81 PRO A CA 1
ATOM 620 C C . PRO A 1 81 ? 8.699 4.518 -18.713 1.00 65.25 81 PRO A C 1
ATOM 622 O O . PRO A 1 81 ? 9.347 3.617 -19.246 1.00 65.25 81 PRO A O 1
ATOM 625 N N . PHE A 1 82 ? 8.801 4.771 -17.403 1.00 64.06 82 PHE A N 1
ATOM 626 C CA . PHE A 1 82 ? 9.620 3.986 -16.474 1.00 64.06 82 PHE A CA 1
ATOM 627 C C . PHE A 1 82 ? 9.045 2.587 -16.223 1.00 64.06 82 PHE A C 1
ATOM 629 O O . PHE A 1 82 ? 9.803 1.618 -16.177 1.00 64.06 82 PHE A O 1
ATOM 636 N N . GLU A 1 83 ? 7.719 2.465 -16.130 1.00 59.75 83 GLU A N 1
ATOM 637 C CA . GLU A 1 83 ? 7.022 1.182 -15.990 1.00 59.75 83 GLU A CA 1
ATOM 638 C C . GLU A 1 83 ? 7.215 0.310 -17.240 1.00 59.75 83 GLU A C 1
ATOM 640 O O . GLU A 1 83 ? 7.537 -0.870 -17.119 1.00 59.75 83 GLU A O 1
ATOM 645 N N . ALA A 1 84 ? 7.148 0.898 -18.440 1.00 61.12 84 ALA A N 1
ATOM 646 C CA . ALA A 1 84 ? 7.418 0.185 -19.693 1.00 61.12 84 ALA A CA 1
ATOM 647 C C . ALA A 1 84 ? 8.848 -0.391 -19.746 1.00 61.12 84 ALA A C 1
ATOM 649 O O . ALA A 1 84 ? 9.050 -1.533 -20.161 1.00 61.12 84 ALA A O 1
ATOM 650 N N . LYS A 1 85 ? 9.843 0.368 -19.266 1.00 61.28 85 LYS A N 1
ATOM 651 C CA . LYS A 1 85 ? 11.240 -0.086 -19.190 1.00 61.28 85 LYS A CA 1
ATOM 652 C C . LYS A 1 85 ? 11.457 -1.147 -18.101 1.00 61.28 85 LYS A C 1
ATOM 654 O O . LYS A 1 85 ? 12.251 -2.062 -18.300 1.00 61.28 85 LYS A O 1
ATOM 659 N N . GLY A 1 86 ? 10.751 -1.044 -16.973 1.00 60.47 86 GLY A N 1
ATOM 660 C CA . GLY A 1 86 ? 10.771 -2.042 -15.898 1.00 60.47 86 GLY A CA 1
ATOM 661 C C . GLY A 1 86 ? 10.168 -3.384 -16.323 1.00 60.47 86 GLY A C 1
ATOM 662 O O . GLY A 1 86 ? 10.772 -4.427 -16.078 1.00 60.47 86 GLY A O 1
ATOM 663 N N . ILE A 1 87 ? 9.038 -3.351 -17.036 1.00 60.56 87 ILE A N 1
ATOM 664 C CA . ILE A 1 87 ? 8.380 -4.540 -17.603 1.00 60.56 87 ILE A CA 1
ATOM 665 C C . ILE A 1 87 ? 9.264 -5.190 -18.673 1.00 60.56 87 ILE A C 1
ATOM 667 O O . ILE A 1 87 ? 9.456 -6.403 -18.647 1.00 60.56 87 ILE A O 1
ATOM 671 N N . ALA A 1 88 ? 9.873 -4.396 -19.563 1.00 60.88 88 ALA A N 1
ATOM 672 C CA . ALA A 1 88 ? 10.833 -4.904 -20.548 1.00 60.88 88 ALA A CA 1
ATOM 673 C C . ALA A 1 88 ? 12.067 -5.568 -19.899 1.00 60.88 88 ALA A C 1
ATOM 675 O O . ALA A 1 88 ? 12.709 -6.414 -20.514 1.00 60.88 88 ALA A O 1
ATOM 676 N N . GLY A 1 89 ? 12.380 -5.212 -18.648 1.00 61.06 89 GLY A N 1
ATOM 677 C CA . GLY A 1 89 ? 13.415 -5.840 -17.825 1.00 61.06 89 GLY A CA 1
ATOM 678 C C . GLY A 1 89 ? 12.938 -7.015 -16.959 1.00 61.06 89 GLY A C 1
ATOM 679 O O . GLY A 1 89 ? 13.705 -7.470 -16.114 1.00 61.06 89 GLY A O 1
ATOM 680 N N . GLY A 1 90 ? 11.694 -7.484 -17.116 1.00 61.47 90 GLY A N 1
ATOM 681 C CA . GLY A 1 90 ? 11.146 -8.634 -16.385 1.00 61.47 90 GLY A CA 1
ATOM 682 C C . GLY A 1 90 ? 10.729 -8.358 -14.937 1.00 61.47 90 GLY A C 1
ATOM 683 O O . GLY A 1 90 ? 10.527 -9.302 -14.173 1.00 61.47 90 GLY A O 1
ATOM 684 N N . ARG A 1 91 ? 10.598 -7.089 -14.523 1.00 68.31 91 ARG A N 1
ATOM 685 C CA . ARG A 1 91 ? 10.175 -6.755 -13.155 1.00 68.31 91 ARG A CA 1
ATOM 686 C C . ARG A 1 91 ? 8.690 -7.042 -12.967 1.00 68.31 91 ARG A C 1
ATOM 688 O O . ARG A 1 91 ? 7.852 -6.499 -13.688 1.00 68.31 91 ARG A O 1
ATOM 695 N N . ARG A 1 92 ? 8.370 -7.879 -11.980 1.00 80.31 92 ARG A N 1
ATOM 696 C CA . ARG A 1 92 ? 6.990 -8.103 -11.545 1.00 80.31 92 ARG A CA 1
ATOM 697 C C . ARG A 1 92 ? 6.552 -6.919 -10.698 1.00 80.31 92 ARG A C 1
ATOM 699 O O . ARG A 1 92 ? 7.261 -6.522 -9.782 1.00 80.31 92 ARG A O 1
ATOM 706 N N . VAL A 1 93 ? 5.388 -6.371 -11.018 1.00 87.62 93 VAL A N 1
ATOM 707 C CA . VAL A 1 93 ? 4.735 -5.366 -10.184 1.00 87.62 93 VAL A CA 1
ATOM 708 C C . VAL A 1 93 ? 3.667 -6.068 -9.361 1.00 87.62 93 VAL A C 1
ATOM 710 O O . VAL A 1 93 ? 2.881 -6.845 -9.904 1.00 87.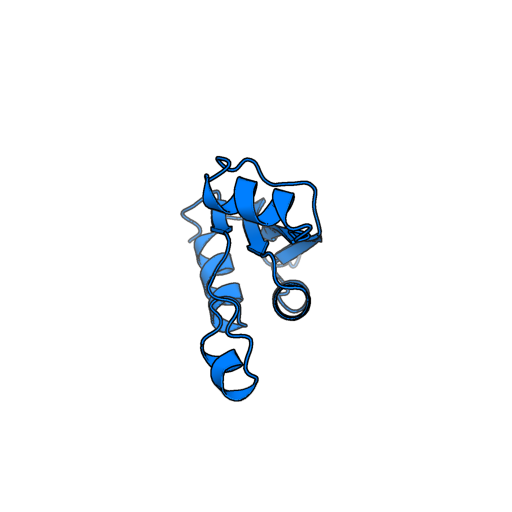62 93 VAL A O 1
ATOM 713 N N . VAL A 1 94 ? 3.658 -5.806 -8.059 1.00 91.81 94 VAL A N 1
ATOM 714 C CA . VAL A 1 94 ? 2.595 -6.224 -7.150 1.00 91.81 94 VAL A CA 1
ATOM 715 C C . VAL A 1 94 ? 1.668 -5.035 -6.947 1.00 91.81 94 VAL A C 1
ATOM 717 O O . VAL A 1 94 ? 2.094 -3.998 -6.436 1.00 91.81 94 VAL A O 1
ATOM 720 N N . ASP A 1 95 ? 0.412 -5.188 -7.358 1.00 94.12 95 ASP A N 1
ATOM 721 C CA . ASP A 1 95 ? -0.665 -4.235 -7.100 1.00 94.12 95 ASP A CA 1
ATOM 722 C C . ASP A 1 95 ? -1.495 -4.735 -5.900 1.00 94.12 95 ASP A C 1
ATOM 724 O O . ASP A 1 95 ? -1.891 -5.901 -5.836 1.00 94.12 95 ASP A O 1
ATOM 728 N N . LEU A 1 96 ? -1.756 -3.847 -4.941 1.00 95.31 96 LEU A N 1
ATOM 729 C CA . LEU A 1 96 ? -2.534 -4.101 -3.728 1.00 95.31 96 LEU A CA 1
ATOM 730 C C . LEU A 1 96 ? -3.740 -3.158 -3.689 1.00 95.31 96 LEU A C 1
ATOM 732 O O . LEU A 1 96 ? -3.621 -1.974 -4.017 1.00 95.31 96 LEU A O 1
ATOM 736 N N . ALA A 1 97 ? -4.888 -3.667 -3.249 1.00 96.50 97 ALA A N 1
ATOM 737 C CA . ALA A 1 97 ? -6.082 -2.868 -3.009 1.00 96.50 97 ALA A CA 1
ATOM 738 C C . ALA A 1 97 ? -6.731 -3.264 -1.685 1.00 96.50 97 ALA A C 1
ATOM 740 O O . ALA A 1 97 ? -7.061 -4.430 -1.479 1.00 96.50 97 ALA A O 1
ATOM 741 N N . TYR A 1 98 ? -6.940 -2.273 -0.821 1.00 96.81 98 TYR A N 1
ATOM 742 C CA . TYR A 1 98 ? -7.617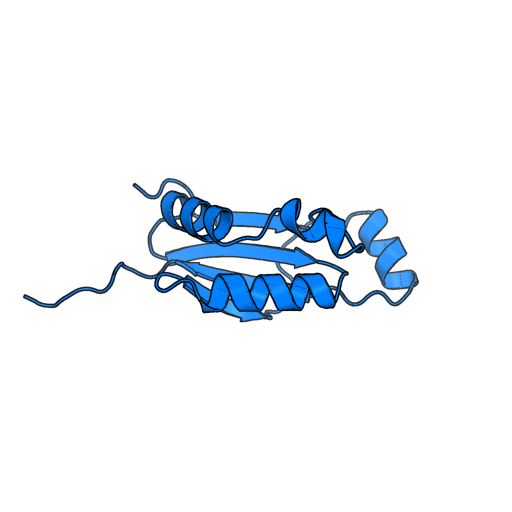 -2.418 0.463 1.00 96.81 98 TYR A CA 1
ATOM 743 C C . TYR A 1 98 ? -8.789 -1.458 0.546 1.00 96.81 98 TYR A C 1
ATOM 745 O O . TYR A 1 98 ? -8.691 -0.301 0.144 1.00 96.81 98 TYR A O 1
ATOM 753 N N . ARG A 1 99 ? -9.906 -1.932 1.080 1.00 96.44 99 ARG A N 1
ATOM 754 C CA . ARG A 1 99 ? -11.107 -1.147 1.312 1.00 96.44 99 ARG A CA 1
ATOM 755 C C . ARG A 1 99 ? -11.233 -0.836 2.791 1.00 96.44 99 ARG A C 1
ATOM 757 O O . ARG A 1 99 ? -11.087 -1.732 3.618 1.00 96.44 99 ARG A O 1
ATOM 764 N N . ARG A 1 100 ? -11.557 0.415 3.109 1.00 95.81 100 ARG A N 1
ATOM 765 C CA . ARG A 1 100 ? -11.893 0.807 4.474 1.00 95.81 100 ARG A CA 1
ATOM 766 C C . ARG A 1 100 ? -13.235 0.208 4.876 1.00 95.81 100 ARG A C 1
ATOM 768 O O . ARG A 1 100 ? -14.245 0.423 4.203 1.00 95.81 100 ARG A O 1
ATOM 775 N N . LEU A 1 101 ? -13.240 -0.515 5.984 1.00 94.12 101 LEU A N 1
ATOM 776 C CA . LEU A 1 101 ? -14.432 -1.062 6.608 1.00 94.12 101 LEU A CA 1
ATOM 777 C C . LEU A 1 101 ? -15.141 0.011 7.440 1.00 94.12 101 LEU A C 1
ATOM 779 O O . LEU A 1 101 ? -14.560 1.029 7.829 1.00 94.12 101 LEU A O 1
ATOM 783 N N . ALA A 1 102 ? -16.425 -0.215 7.708 1.00 86.25 102 ALA A N 1
ATOM 784 C CA . ALA A 1 102 ? -17.082 0.507 8.785 1.00 86.25 102 ALA A CA 1
ATOM 785 C C . ALA A 1 102 ? -16.403 0.084 10.097 1.00 86.25 102 ALA A C 1
ATOM 787 O O . ALA A 1 102 ? -16.209 -1.122 10.275 1.00 86.25 102 ALA A O 1
ATOM 788 N N . PRO A 1 103 ? -16.057 1.019 11.003 1.00 75.06 103 PRO A N 1
ATOM 789 C CA . PRO A 1 103 ? -15.618 0.628 12.336 1.00 75.06 103 PRO A CA 1
ATOM 790 C C . PRO A 1 103 ? -16.695 -0.283 12.918 1.00 75.06 103 PRO A C 1
ATOM 792 O O . PRO A 1 103 ? -17.879 0.054 12.824 1.00 75.06 103 PRO A O 1
ATOM 795 N N . GLY A 1 104 ? -16.277 -1.454 13.408 1.00 64.44 104 GLY A N 1
ATOM 796 C CA . GLY A 1 104 ? -17.157 -2.550 13.801 1.00 64.44 104 GLY A CA 1
ATOM 797 C C . GLY A 1 104 ? -18.407 -2.035 14.501 1.00 64.44 104 GLY A C 1
ATOM 798 O O . GLY A 1 104 ? -18.339 -1.531 15.621 1.00 64.44 104 GLY A O 1
ATOM 799 N N . GLY A 1 105 ? -19.542 -2.130 13.808 1.00 48.94 105 GLY A N 1
ATOM 800 C CA . GLY A 1 105 ? -20.843 -1.873 14.391 1.00 48.94 105 GLY A CA 1
ATOM 801 C C . GLY A 1 105 ? -21.079 -2.921 15.463 1.00 48.94 105 GLY A C 1
ATOM 802 O O . GLY A 1 105 ? -21.595 -3.997 15.174 1.00 48.94 105 GLY A O 1
ATOM 803 N N . GLY A 1 106 ? -20.693 -2.608 16.700 1.00 41.50 106 GLY A N 1
ATOM 804 C CA . GLY A 1 106 ? -21.415 -3.117 17.849 1.00 41.50 106 GLY A CA 1
ATOM 805 C C . GLY A 1 106 ? -22.878 -2.772 17.607 1.00 41.50 106 GLY A C 1
ATOM 806 O O . GLY A 1 106 ? -23.245 -1.598 17.563 1.00 41.50 106 GLY A O 1
ATOM 807 N N . MET A 1 107 ? -23.677 -3.795 17.324 1.00 35.44 107 MET A N 1
ATOM 808 C CA . MET A 1 107 ? -25.128 -3.690 17.353 1.00 35.44 107 MET A CA 1
ATOM 809 C C . MET A 1 107 ? -25.520 -3.137 18.741 1.00 35.44 107 MET A C 1
ATOM 811 O O . MET A 1 107 ? -24.945 -3.617 19.723 1.00 35.44 107 MET A O 1
ATOM 815 N N . PRO A 1 108 ? -26.416 -2.140 18.871 1.00 45.59 108 PRO A N 1
ATOM 816 C CA . PRO A 1 108 ? -27.173 -2.002 20.110 1.00 45.59 108 PRO A CA 1
ATOM 817 C C . PRO A 1 108 ? -28.059 -3.233 20.338 1.00 45.59 108 PRO A C 1
ATOM 819 O O . PRO A 1 108 ? -28.549 -3.800 19.334 1.00 45.59 108 PRO A O 1
#